Protein AF-A0A961YFT9-F1 (afdb_monomer)

pLDDT: mean 89.66, std 8.02, range [66.38, 97.88]

Nearest PDB structures (foldseek):
  6r1b-assembly2_B  TM=3.125E-01  e=1.564E+00  Mycobacterium tuberculosis
  3six-assembly1_A  TM=3.611E-01  e=2.557E+00  Bradyrhizobium sp. WM9
  6bzf-assembly4_H  TM=2.970E-01  e=9.712E+00  Saccharomyces cerevisiae

Radius of gyration: 12.29 Å; Cα contacts (8 Å, |Δi|>4): 55; chains: 1; bounding box: 30×30×29 Å

Foldseek 3Di:
DDQPAEAEDLDVVCCQPVVVVLVVCVVVVDPHGHYDYDYPDPDPVCVVSNVVPPVDDDDDDDD

Sequence (63 aa):
MKTPILQFGTSRFLQAHADLFISDAMREGQDLGPVTVVQTTGSADRAGRLAAFDGRPLPIIVR

Solvent-accessible surface area (backbone atoms only — not comparable to full-atom values): 4228 Å² total; per-residue (Å²): 138,77,52,83,39,83,40,82,54,87,51,69,64,51,49,69,43,59,51,41,54,52,53,52,42,41,72,74,67,45,95,68,61,53,72,43,75,40,76,89,66,91,51,70,89,53,49,64,59,60,69,68,67,76,82,69,92,78,92,78,85,88,128

Secondary structure (DSSP, 8-state):
----EEEE---HHHIIIIIHHHHHHHHTT----PEEEE--S--HHHHHHHHT-SSSPPP----

Mean predicted aligned error: 3.9 Å

Structure (mmCIF, N/CA/C/O backbone):
data_AF-A0A961YFT9-F1
#
_entry.id   AF-A0A961YFT9-F1
#
loop_
_atom_site.group_PDB
_atom_site.id
_atom_site.type_symbol
_atom_site.label_atom_id
_atom_site.label_alt_id
_atom_site.label_comp_id
_atom_site.label_asym_id
_atom_site.label_entity_id
_atom_site.label_seq_id
_atom_site.pdbx_PDB_ins_code
_atom_site.Cartn_x
_atom_site.Cartn_y
_atom_site.Cartn_z
_atom_site.occupancy
_atom_site.B_iso_or_equiv
_atom_site.auth_seq_id
_atom_site.auth_comp_id
_atom_site.auth_asym_id
_atom_site.auth_atom_id
_atom_site.pdbx_PDB_model_num
ATOM 1 N N . MET A 1 1 ? -0.458 16.001 3.164 1.00 74.75 1 MET A N 1
ATOM 2 C CA . MET A 1 1 ? -0.928 14.741 3.786 1.00 74.75 1 MET A CA 1
ATOM 3 C C . MET A 1 1 ? 0.257 14.067 4.458 1.00 74.75 1 MET A C 1
ATOM 5 O O . MET A 1 1 ? 1.352 14.167 3.920 1.00 74.75 1 MET A O 1
ATOM 9 N N . LYS A 1 2 ? 0.068 13.436 5.621 1.00 89.38 2 LYS A N 1
ATOM 10 C CA . LYS A 1 2 ? 1.120 12.661 6.296 1.00 89.38 2 LYS A CA 1
ATOM 11 C C . LYS A 1 2 ? 0.964 11.190 5.911 1.00 89.38 2 LYS A C 1
ATOM 13 O O . LYS A 1 2 ? -0.144 10.673 5.982 1.00 89.38 2 LYS A O 1
ATOM 18 N N . THR A 1 3 ? 2.054 10.536 5.524 1.00 94.62 3 THR A N 1
ATOM 19 C CA . THR A 1 3 ? 2.091 9.095 5.233 1.00 94.62 3 THR A CA 1
ATOM 20 C C . THR A 1 3 ? 2.901 8.390 6.325 1.00 94.62 3 THR A C 1
ATOM 22 O O . THR A 1 3 ? 4.133 8.430 6.279 1.00 94.62 3 THR A O 1
ATOM 25 N N . PRO A 1 4 ? 2.265 7.830 7.367 1.00 95.94 4 PRO A N 1
ATOM 26 C CA . PRO A 1 4 ? 2.987 7.284 8.518 1.00 95.94 4 PRO A CA 1
ATOM 27 C C . PRO A 1 4 ? 3.753 5.990 8.209 1.00 95.94 4 PRO A C 1
ATOM 29 O O . PRO A 1 4 ? 4.610 5.598 8.995 1.00 95.94 4 PRO A O 1
ATOM 32 N N . ILE A 1 5 ? 3.461 5.338 7.081 1.00 95.81 5 ILE A N 1
ATOM 33 C CA . ILE A 1 5 ? 4.042 4.051 6.694 1.00 95.81 5 ILE A CA 1
ATOM 34 C C . ILE A 1 5 ? 4.943 4.257 5.476 1.00 95.81 5 ILE A C 1
ATOM 36 O O . ILE A 1 5 ? 4.524 4.843 4.475 1.00 95.81 5 ILE A O 1
ATOM 40 N N . LEU A 1 6 ? 6.174 3.752 5.562 1.00 95.81 6 LEU A N 1
ATOM 41 C CA . LEU A 1 6 ? 7.140 3.743 4.467 1.00 95.81 6 LEU A CA 1
ATOM 42 C C . LEU A 1 6 ? 7.332 2.308 3.968 1.00 95.81 6 LEU A C 1
ATOM 44 O O . LEU A 1 6 ? 7.859 1.465 4.692 1.00 95.81 6 LEU A O 1
ATOM 48 N N . GLN A 1 7 ? 6.916 2.037 2.732 1.00 94.94 7 GLN A N 1
ATOM 49 C CA . GLN A 1 7 ? 6.997 0.716 2.111 1.00 94.94 7 GLN A CA 1
ATOM 50 C C . GLN A 1 7 ? 8.076 0.686 1.032 1.00 94.94 7 GLN A C 1
ATOM 52 O O . GLN A 1 7 ? 8.042 1.462 0.078 1.00 94.94 7 GLN A O 1
ATOM 57 N N . PHE A 1 8 ? 9.008 -0.259 1.143 1.00 93.25 8 PHE A N 1
ATOM 58 C CA . PHE A 1 8 ? 10.027 -0.495 0.125 1.00 93.25 8 PHE A CA 1
ATOM 59 C C . PHE A 1 8 ? 9.583 -1.590 -0.845 1.00 93.25 8 PHE A C 1
ATOM 61 O O . PHE A 1 8 ? 9.314 -2.723 -0.450 1.00 93.25 8 PHE A O 1
ATOM 68 N N . GLY A 1 9 ? 9.573 -1.255 -2.133 1.00 89.81 9 GLY A N 1
ATOM 69 C CA . GLY A 1 9 ? 9.200 -2.158 -3.213 1.00 89.81 9 GLY A CA 1
ATOM 70 C C . GLY A 1 9 ? 7.796 -1.908 -3.762 1.00 89.81 9 GLY A C 1
ATOM 71 O O . GLY A 1 9 ? 6.899 -1.419 -3.088 1.00 89.81 9 GLY A O 1
ATOM 72 N N . THR A 1 10 ? 7.618 -2.271 -5.031 1.00 90.62 10 THR A N 1
ATOM 73 C CA . THR A 1 10 ? 6.392 -2.050 -5.816 1.00 90.62 10 THR A CA 1
ATOM 74 C C . THR A 1 10 ? 5.740 -3.381 -6.217 1.00 90.62 10 THR A C 1
ATOM 76 O O . THR A 1 10 ? 5.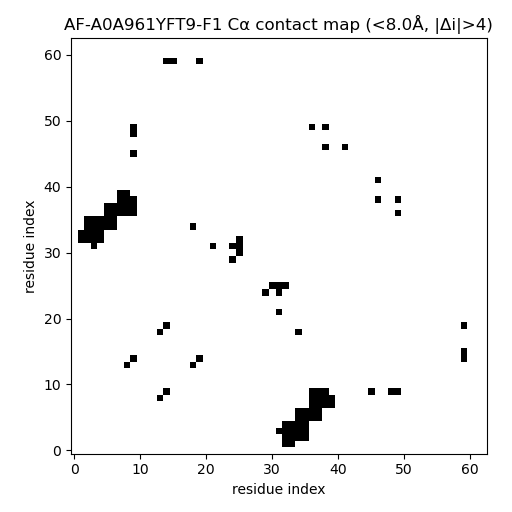195 -3.528 -7.310 1.00 90.62 10 THR A O 1
ATOM 79 N N . SER A 1 11 ? 5.871 -4.431 -5.400 1.00 89.56 11 SER A N 1
ATOM 80 C CA . SER A 1 11 ? 5.380 -5.765 -5.768 1.00 89.56 11 SER A CA 1
ATOM 81 C C . SER A 1 11 ? 3.854 -5.865 -5.634 1.00 89.56 11 SER A C 1
ATOM 83 O O . SER A 1 11 ? 3.248 -5.244 -4.766 1.00 89.56 11 SER A O 1
ATOM 85 N N . ARG A 1 12 ? 3.225 -6.712 -6.460 1.00 91.12 12 ARG A N 1
ATOM 86 C CA . ARG A 1 12 ? 1.792 -7.038 -6.319 1.00 91.12 12 ARG A CA 1
ATOM 87 C C . ARG A 1 12 ? 1.488 -7.778 -5.014 1.00 91.12 12 ARG A C 1
ATOM 89 O O . ARG A 1 12 ? 0.362 -7.738 -4.544 1.00 91.12 12 ARG A O 1
ATOM 96 N N . PHE A 1 13 ? 2.486 -8.450 -4.441 1.00 93.25 13 PHE A N 1
ATOM 97 C CA . PHE A 1 13 ? 2.350 -9.125 -3.156 1.00 93.25 13 PHE A CA 1
ATOM 98 C C . PHE A 1 13 ? 2.144 -8.120 -2.019 1.00 93.25 13 PHE A C 1
ATOM 100 O O . PHE A 1 13 ? 1.229 -8.293 -1.227 1.00 93.25 13 PHE A O 1
ATOM 107 N N . LEU A 1 14 ? 2.933 -7.039 -1.978 1.00 93.88 14 L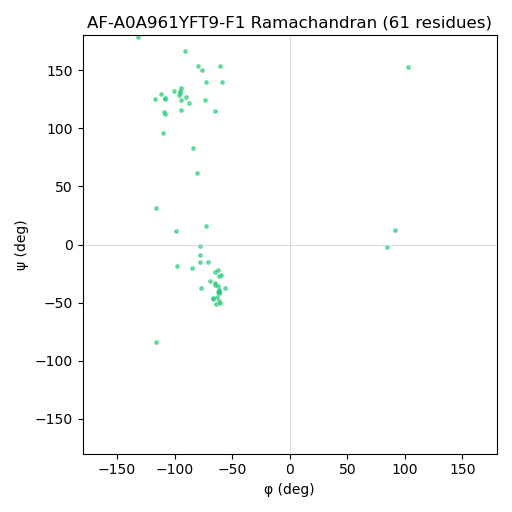EU A N 1
ATOM 108 C CA . LEU A 1 14 ? 2.764 -5.985 -0.971 1.00 93.88 14 LEU A CA 1
ATOM 109 C C . LEU A 1 14 ? 1.384 -5.321 -1.080 1.00 93.88 14 LEU A C 1
ATOM 111 O O . LEU A 1 14 ? 0.720 -5.138 -0.066 1.00 93.88 14 LEU A O 1
ATOM 115 N N . GLN A 1 15 ? 0.916 -5.089 -2.310 1.00 92.62 15 GLN A N 1
ATOM 116 C CA . GLN A 1 15 ? -0.425 -4.560 -2.579 1.00 92.62 15 GLN A CA 1
ATOM 117 C C . GLN A 1 15 ? -1.539 -5.488 -2.071 1.00 92.62 15 GLN A C 1
ATOM 119 O O . GLN A 1 15 ? -2.464 -5.054 -1.394 1.00 92.62 15 GLN A O 1
ATOM 124 N N . ALA A 1 16 ? -1.458 -6.781 -2.392 1.00 95.12 16 ALA A N 1
ATOM 125 C CA . ALA A 1 16 ? -2.486 -7.753 -2.023 1.00 95.12 16 ALA A CA 1
ATOM 126 C C . ALA A 1 16 ? -2.417 -8.203 -0.553 1.00 95.12 16 ALA A C 1
ATOM 128 O O . ALA A 1 16 ? -3.313 -8.908 -0.100 1.00 95.12 16 ALA A O 1
ATOM 129 N N . HIS A 1 17 ? -1.358 -7.832 0.169 1.00 95.69 17 HIS A N 1
ATOM 130 C CA . HIS A 1 17 ? -1.150 -8.194 1.564 1.00 95.69 17 HIS A CA 1
ATOM 131 C C . HIS A 1 17 ? -1.158 -6.941 2.444 1.00 95.69 17 HIS A C 1
ATOM 133 O O . HIS A 1 17 ? -2.194 -6.594 2.998 1.00 95.69 17 HIS A O 1
ATOM 139 N N . ALA A 1 18 ? -0.030 -6.236 2.562 1.00 95.94 18 ALA A N 1
ATOM 140 C CA . ALA A 1 18 ? 0.111 -5.106 3.479 1.00 95.94 18 ALA A CA 1
ATOM 141 C C . ALA A 1 18 ? -0.881 -3.972 3.176 1.00 95.94 18 ALA A C 1
ATOM 143 O O . ALA A 1 18 ? -1.600 -3.546 4.080 1.00 95.94 18 ALA A O 1
ATOM 144 N N . ASP A 1 19 ? -0.966 -3.528 1.917 1.00 95.12 19 ASP A N 1
ATOM 145 C CA . ASP A 1 19 ? -1.841 -2.406 1.551 1.00 95.12 19 ASP A CA 1
ATOM 146 C C . ASP A 1 19 ? -3.329 -2.765 1.753 1.00 95.12 19 ASP A C 1
ATOM 148 O O . ASP A 1 19 ? -4.112 -1.915 2.181 1.00 95.12 19 ASP A O 1
ATOM 152 N N . LEU A 1 20 ? -3.714 -4.029 1.512 1.00 95.69 20 LEU A N 1
ATOM 153 C CA . LEU A 1 20 ? -5.072 -4.525 1.762 1.00 95.69 20 LEU A CA 1
ATOM 154 C C . LEU A 1 20 ? -5.426 -4.478 3.256 1.00 95.69 20 LEU A C 1
ATOM 156 O O . LEU A 1 20 ? -6.432 -3.868 3.610 1.00 95.69 20 LEU A O 1
ATOM 160 N N . PHE A 1 21 ? -4.581 -5.034 4.133 1.00 96.44 21 PHE A N 1
ATOM 161 C CA . PHE A 1 21 ? -4.827 -5.011 5.583 1.00 96.44 21 PHE A CA 1
ATOM 162 C C . PHE A 1 21 ? -4.883 -3.585 6.142 1.00 96.44 21 PHE A C 1
ATOM 164 O O . PHE A 1 21 ? -5.726 -3.290 6.986 1.00 96.44 21 PHE A O 1
ATOM 171 N N . ILE A 1 22 ? -4.020 -2.683 5.659 1.00 96.31 22 ILE A N 1
ATOM 172 C CA . ILE A 1 22 ? -4.056 -1.266 6.051 1.00 96.31 22 ILE A CA 1
ATOM 173 C C . ILE A 1 22 ? -5.375 -0.628 5.599 1.00 96.31 22 ILE A C 1
ATOM 175 O O . ILE A 1 22 ? -6.021 0.065 6.384 1.00 96.31 22 ILE A O 1
ATOM 179 N N . SER A 1 23 ? -5.800 -0.879 4.356 1.00 95.25 23 SER A N 1
ATOM 180 C CA . SER A 1 23 ? -7.065 -0.357 3.831 1.00 95.25 23 SER A CA 1
ATOM 181 C C . SER A 1 23 ? -8.282 -0.875 4.600 1.00 95.25 23 SER A C 1
ATOM 183 O O . SER A 1 23 ? -9.204 -0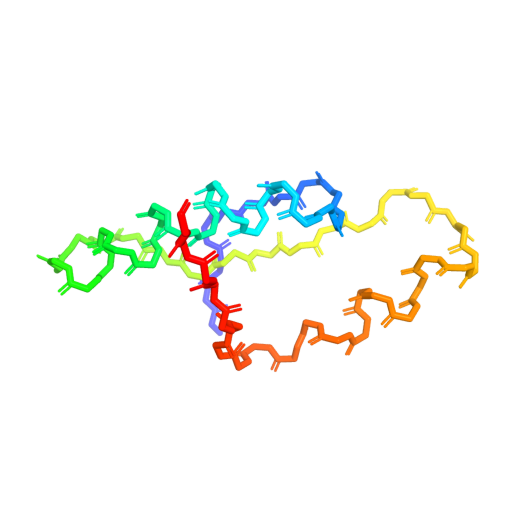.099 4.855 1.00 95.25 23 SER A O 1
ATOM 185 N N . ASP A 1 24 ? -8.296 -2.156 4.973 1.00 95.94 24 ASP A N 1
ATOM 186 C CA . ASP A 1 24 ? -9.370 -2.760 5.766 1.00 95.94 24 ASP A CA 1
ATOM 187 C C . ASP A 1 24 ? -9.405 -2.173 7.185 1.00 95.94 24 ASP A C 1
ATOM 189 O O . ASP A 1 24 ? -10.450 -1.696 7.622 1.00 95.94 24 ASP A O 1
ATOM 193 N N . ALA A 1 25 ? -8.259 -2.072 7.862 1.00 97.44 25 ALA A N 1
ATOM 194 C CA . ALA A 1 25 ? -8.173 -1.476 9.195 1.00 97.44 25 ALA A CA 1
ATOM 195 C C . ALA A 1 25 ? -8.601 0.006 9.218 1.00 97.44 25 ALA A C 1
ATOM 197 O O . ALA A 1 25 ? -9.337 0.426 10.114 1.00 97.44 25 ALA A O 1
ATOM 198 N N . MET A 1 26 ? -8.210 0.800 8.212 1.00 95.62 26 MET A N 1
ATOM 199 C CA . MET A 1 26 ? -8.690 2.184 8.067 1.00 95.62 26 MET A CA 1
ATOM 200 C C . MET A 1 26 ? -10.209 2.245 7.851 1.00 95.62 26 MET A C 1
ATOM 202 O O 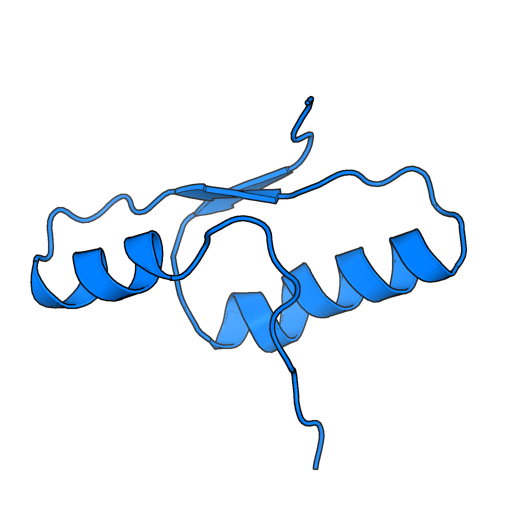. MET A 1 26 ? -10.871 3.150 8.355 1.00 95.62 26 ME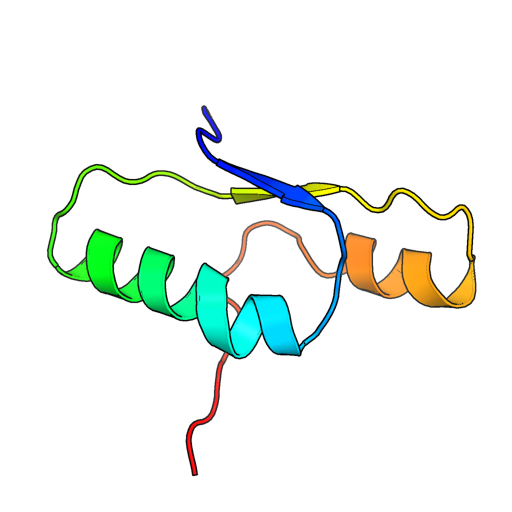T A O 1
ATOM 206 N N . ARG A 1 27 ? -10.782 1.278 7.122 1.00 94.75 27 ARG A N 1
ATOM 207 C CA . ARG A 1 27 ? -12.234 1.173 6.893 1.00 94.75 27 ARG A CA 1
ATOM 208 C C . ARG A 1 27 ? -12.999 0.804 8.163 1.00 94.75 27 ARG A C 1
ATOM 210 O O . ARG A 1 27 ? -14.130 1.247 8.331 1.00 94.75 27 ARG A O 1
ATOM 217 N N . GLU A 1 28 ? -12.372 0.043 9.055 1.00 97.88 28 GLU A N 1
ATOM 218 C CA . GLU A 1 28 ? -12.882 -0.281 10.393 1.00 97.88 28 GLU A CA 1
ATOM 219 C C . GLU A 1 28 ? -12.705 0.865 11.409 1.00 97.88 28 GLU A C 1
ATOM 221 O O . GLU A 1 28 ? -13.138 0.749 12.554 1.00 97.88 28 GLU A O 1
ATOM 226 N N . GLY A 1 29 ? -12.108 1.991 11.000 1.00 97.44 29 GLY A N 1
ATOM 227 C CA . GLY A 1 29 ? -11.963 3.190 11.828 1.00 97.44 29 GLY A CA 1
ATOM 228 C C . GLY A 1 29 ? -10.669 3.260 12.639 1.00 97.44 29 GLY A C 1
ATOM 229 O O . GLY A 1 29 ? -10.558 4.108 13.524 1.00 97.44 29 GLY A O 1
ATOM 230 N N . GLN A 1 30 ? -9.684 2.402 12.360 1.00 97.44 30 GLN A N 1
ATOM 231 C CA . GLN A 1 30 ? -8.363 2.513 12.979 1.00 97.44 30 GLN A CA 1
ATOM 232 C C . GLN A 1 30 ? -7.591 3.706 12.397 1.00 97.44 30 GLN A C 1
ATOM 234 O O . GLN A 1 30 ? -7.596 3.931 11.185 1.00 97.44 30 GLN A O 1
ATOM 239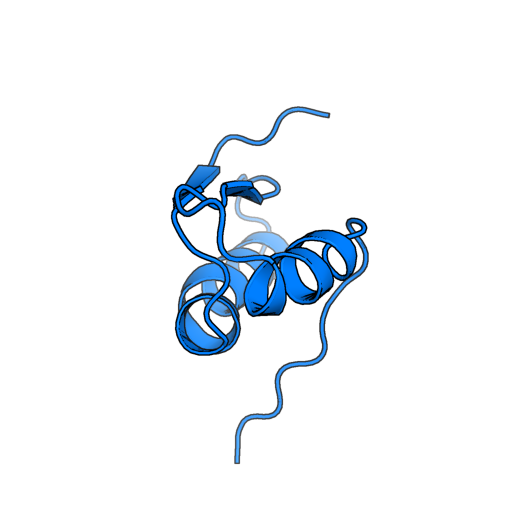 N N . ASP A 1 31 ? -6.873 4.437 13.254 1.00 94.31 31 ASP A N 1
ATOM 240 C CA . ASP A 1 31 ? -6.055 5.600 12.872 1.00 94.31 31 ASP A CA 1
ATOM 241 C C . ASP A 1 31 ? -4.689 5.174 12.300 1.00 94.31 31 ASP A C 1
ATOM 243 O O . ASP A 1 31 ? -3.617 5.439 12.846 1.00 94.31 31 ASP A O 1
ATOM 247 N N . LEU A 1 32 ? -4.743 4.432 11.194 1.00 90.44 32 LEU A N 1
ATOM 248 C CA . LEU A 1 32 ? -3.615 4.226 10.291 1.00 90.44 32 LEU A CA 1
ATOM 249 C C . LEU A 1 32 ? -3.668 5.325 9.217 1.00 90.44 32 LEU A C 1
ATOM 251 O O . LEU A 1 32 ? -4.664 6.024 9.061 1.00 90.44 32 LEU A O 1
ATOM 255 N N . GLY A 1 33 ? -2.609 5.513 8.443 1.00 91.25 33 GLY A N 1
ATOM 256 C CA . GLY A 1 33 ? -2.598 6.526 7.387 1.00 91.25 33 GLY A CA 1
ATOM 257 C C . GLY A 1 33 ? -2.097 5.972 6.062 1.00 91.25 33 GLY A C 1
ATOM 258 O O . GLY A 1 33 ? -1.688 4.813 5.992 1.00 91.25 33 GLY A O 1
ATOM 259 N N . PRO A 1 34 ? -2.075 6.804 5.009 1.00 93.00 34 PRO A N 1
ATOM 260 C CA . PRO A 1 34 ? -1.623 6.383 3.692 1.00 93.00 34 PRO A CA 1
ATOM 261 C C . PRO A 1 34 ? -0.160 5.916 3.688 1.00 93.00 34 PRO A C 1
ATOM 263 O O . PRO A 1 34 ? 0.667 6.367 4.487 1.00 93.00 34 PRO A O 1
ATOM 266 N N . VAL A 1 35 ? 0.170 5.048 2.735 1.00 94.69 35 VAL A N 1
ATOM 267 C CA . VAL A 1 35 ? 1.507 4.464 2.567 1.00 94.69 35 VAL A CA 1
ATOM 268 C C . VAL A 1 35 ? 2.308 5.270 1.544 1.00 94.69 35 VAL A C 1
ATOM 270 O O . VAL A 1 35 ? 1.831 5.518 0.438 1.00 94.69 35 VAL A O 1
ATOM 273 N N . THR A 1 36 ? 3.544 5.644 1.882 1.00 94.88 36 THR A N 1
ATOM 274 C CA . THR A 1 36 ? 4.524 6.092 0.880 1.00 94.88 36 THR A CA 1
ATOM 275 C C . THR A 1 36 ? 5.267 4.880 0.333 1.00 94.88 36 THR A C 1
ATOM 277 O O . THR A 1 36 ? 5.911 4.151 1.088 1.00 94.88 36 THR A O 1
ATOM 280 N N . VAL A 1 37 ? 5.205 4.681 -0.985 1.00 93.00 37 VAL A N 1
ATOM 281 C CA . VAL A 1 37 ? 5.889 3.588 -1.691 1.00 93.00 37 VAL A CA 1
ATOM 282 C C . VAL A 1 37 ? 7.221 4.078 -2.256 1.00 93.00 37 VAL A C 1
ATOM 284 O O . VAL A 1 37 ? 7.276 5.076 -2.971 1.00 93.00 37 VAL A O 1
ATOM 287 N N . VAL A 1 38 ? 8.299 3.351 -1.970 1.00 92.12 38 VAL A N 1
ATOM 288 C CA . VAL A 1 38 ? 9.660 3.660 -2.418 1.00 92.12 38 VAL A CA 1
ATOM 289 C C . VAL A 1 38 ? 10.172 2.550 -3.323 1.00 92.12 38 VAL A C 1
ATOM 291 O O . VAL A 1 38 ? 10.241 1.383 -2.933 1.00 92.12 38 VAL A O 1
ATOM 294 N N . GLN A 1 39 ? 10.609 2.913 -4.526 1.00 89.38 39 GLN A N 1
ATOM 295 C CA . GLN A 1 39 ? 11.403 2.030 -5.373 1.00 89.38 39 GLN A CA 1
ATOM 296 C C . GLN A 1 39 ? 12.890 2.319 -5.150 1.00 89.38 39 GLN A C 1
ATOM 298 O O . GLN A 1 39 ? 13.372 3.398 -5.473 1.00 89.38 39 GLN A O 1
ATOM 303 N N . THR A 1 40 ? 13.629 1.344 -4.623 1.00 86.88 40 THR A N 1
ATOM 304 C CA . THR A 1 40 ? 15.073 1.479 -4.357 1.00 86.88 40 THR A CA 1
ATOM 305 C C . THR A 1 40 ? 15.941 1.169 -5.574 1.00 86.88 40 THR A C 1
ATOM 307 O O . THR A 1 40 ? 17.090 1.591 -5.640 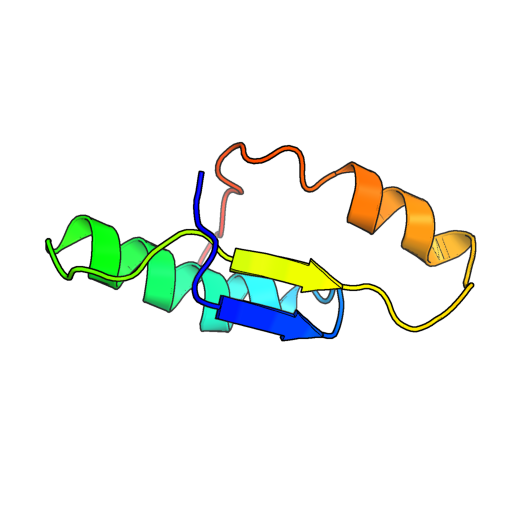1.00 86.88 40 THR A O 1
ATOM 310 N N . THR A 1 41 ? 15.409 0.437 -6.556 1.00 81.81 41 THR A N 1
ATOM 311 C CA . THR A 1 41 ? 16.140 0.037 -7.765 1.00 81.81 41 THR A CA 1
ATOM 312 C C . THR A 1 41 ? 15.895 1.011 -8.917 1.00 81.81 41 THR A C 1
ATOM 314 O O . THR A 1 41 ? 14.741 1.284 -9.237 1.00 81.81 41 THR A O 1
ATOM 317 N N . GLY A 1 42 ? 16.939 1.427 -9.638 1.00 72.56 42 GLY A N 1
ATOM 318 C CA . GLY A 1 42 ? 16.830 2.272 -10.845 1.00 72.56 42 GLY A CA 1
ATOM 319 C C . GLY A 1 42 ? 16.292 1.566 -12.101 1.00 72.56 42 GLY A C 1
ATOM 320 O O . GLY A 1 42 ? 16.466 2.057 -13.209 1.00 72.56 42 GLY A O 1
ATOM 321 N N . SER A 1 43 ? 15.681 0.392 -11.946 1.00 74.38 43 SER A N 1
ATOM 322 C CA . SER A 1 43 ? 15.210 -0.451 -13.044 1.00 74.38 43 SER A CA 1
ATOM 323 C C . SER A 1 43 ? 14.085 0.241 -13.828 1.00 74.38 43 SER A C 1
ATOM 325 O O . SER A 1 43 ? 13.002 0.486 -13.284 1.00 74.38 43 SER A O 1
ATOM 327 N N . ALA A 1 44 ? 14.338 0.568 -15.100 1.00 67.62 44 ALA A N 1
ATOM 328 C CA . ALA A 1 44 ? 13.400 1.305 -15.952 1.00 67.62 44 ALA A CA 1
ATOM 329 C C . ALA A 1 44 ? 12.103 0.522 -16.234 1.00 67.62 44 ALA A C 1
ATOM 331 O O . ALA A 1 44 ? 11.025 1.111 -16.279 1.00 67.62 44 ALA A O 1
ATOM 332 N N . ASP A 1 45 ? 12.182 -0.810 -16.317 1.00 67.00 45 ASP A N 1
ATOM 333 C CA . ASP A 1 45 ? 11.033 -1.724 -16.429 1.00 67.00 45 ASP A CA 1
ATOM 334 C C . ASP A 1 45 ? 10.065 -1.611 -15.238 1.00 67.00 45 ASP A C 1
ATOM 336 O O . ASP A 1 45 ? 8.869 -1.875 -15.377 1.00 67.00 45 ASP A O 1
ATOM 340 N N . ARG A 1 46 ? 10.555 -1.193 -14.063 1.00 66.38 46 ARG A N 1
ATOM 341 C CA . ARG A 1 46 ? 9.738 -1.056 -12.846 1.00 66.38 46 ARG A CA 1
ATOM 342 C C . ARG A 1 46 ? 9.258 0.362 -12.579 1.00 66.38 46 ARG A C 1
ATOM 344 O O . ARG A 1 46 ? 8.261 0.524 -11.877 1.00 66.38 46 ARG A O 1
ATOM 351 N N . ALA A 1 47 ? 9.884 1.365 -13.197 1.00 70.94 47 ALA A N 1
ATOM 352 C CA . ALA A 1 47 ? 9.500 2.769 -13.052 1.00 70.94 47 ALA A CA 1
ATOM 353 C C . ALA A 1 47 ? 8.025 3.016 -13.424 1.00 70.94 47 ALA A C 1
ATOM 355 O O . ALA A 1 47 ? 7.325 3.748 -12.725 1.00 70.94 47 ALA A O 1
ATOM 356 N N . GLY A 1 48 ? 7.517 2.327 -14.454 1.00 76.25 48 GLY A N 1
ATOM 357 C CA . GLY A 1 48 ? 6.108 2.423 -14.854 1.00 76.25 48 GLY A CA 1
ATOM 358 C C . GLY A 1 48 ? 5.125 1.966 -13.771 1.00 76.25 48 GLY A C 1
ATOM 359 O O . GLY A 1 48 ? 4.003 2.458 -13.705 1.00 76.25 48 GLY A O 1
ATOM 360 N N . ARG A 1 49 ? 5.543 1.066 -12.874 1.00 79.81 49 ARG A N 1
ATOM 361 C CA . ARG A 1 49 ? 4.693 0.619 -11.767 1.00 79.81 49 ARG A CA 1
ATOM 362 C C . ARG A 1 49 ? 4.632 1.641 -10.646 1.00 79.81 49 ARG A C 1
ATOM 364 O O . ARG A 1 49 ? 3.566 1.815 -10.071 1.00 79.81 49 ARG A O 1
ATOM 371 N N . LEU A 1 50 ? 5.744 2.318 -10.356 1.00 85.94 50 LEU A N 1
ATOM 372 C CA . LEU A 1 50 ? 5.734 3.419 -9.396 1.00 85.94 50 LEU A CA 1
ATOM 373 C C . LEU A 1 50 ? 4.803 4.542 -9.873 1.00 85.94 50 LEU A C 1
ATOM 375 O O . LEU A 1 50 ? 4.002 5.035 -9.090 1.00 85.94 50 LEU A O 1
ATOM 379 N N . ALA A 1 51 ? 4.838 4.865 -11.170 1.00 85.38 51 ALA A N 1
ATOM 380 C CA . ALA A 1 51 ? 3.963 5.872 -11.774 1.00 85.38 51 ALA A CA 1
ATOM 381 C C . ALA A 1 51 ? 2.460 5.533 -11.693 1.00 85.38 51 ALA A C 1
ATOM 383 O O . ALA A 1 51 ? 1.632 6.434 -11.775 1.00 85.38 51 ALA A O 1
ATOM 384 N N . ALA A 1 52 ? 2.098 4.256 -11.523 1.00 86.06 52 ALA A N 1
ATOM 385 C CA . ALA A 1 52 ? 0.708 3.833 -11.356 1.00 86.06 52 ALA A CA 1
ATOM 386 C C . ALA A 1 52 ? 0.158 4.075 -9.935 1.00 86.06 52 ALA A C 1
ATOM 388 O O . ALA A 1 52 ? -1.055 4.025 -9.745 1.00 86.06 52 ALA A O 1
ATOM 389 N N . PHE A 1 53 ? 1.016 4.329 -8.939 1.00 88.94 53 PHE A N 1
ATOM 390 C CA . PHE A 1 53 ? 0.588 4.706 -7.590 1.00 88.94 53 PHE A CA 1
ATOM 391 C C . PHE A 1 53 ? 0.319 6.216 -7.527 1.00 88.94 53 PHE A C 1
ATOM 393 O O . PHE A 1 53 ? 1.161 6.998 -7.094 1.00 88.94 53 PHE A O 1
ATOM 400 N N . ASP A 1 54 ? -0.872 6.627 -7.950 1.00 89.25 54 ASP A N 1
ATOM 401 C CA . ASP A 1 54 ? -1.299 8.034 -7.996 1.00 89.25 54 ASP A CA 1
ATOM 402 C C . ASP A 1 54 ? -2.166 8.464 -6.795 1.00 89.25 54 ASP A C 1
ATOM 404 O O . ASP A 1 54 ? -2.777 9.533 -6.797 1.00 89.25 54 ASP A O 1
ATOM 408 N N . GLY A 1 55 ? -2.227 7.621 -5.762 1.00 87.25 55 GLY A N 1
ATOM 409 C CA . GLY A 1 55 ? -3.024 7.845 -4.557 1.00 87.25 55 GLY A CA 1
ATOM 410 C C . GLY A 1 55 ? -4.488 7.417 -4.673 1.00 87.25 55 GLY A C 1
ATOM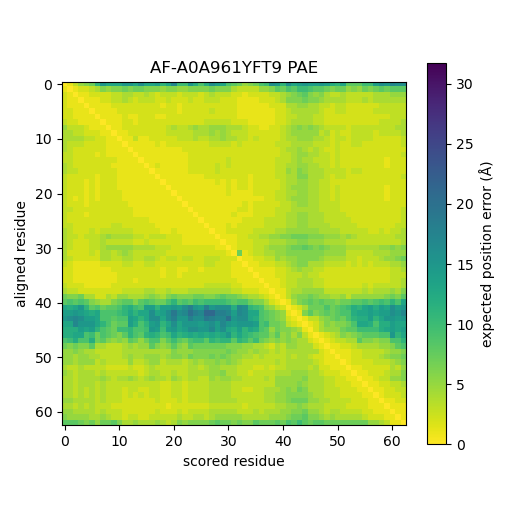 411 O O . GLY A 1 55 ? -5.211 7.497 -3.679 1.00 87.25 55 GLY A O 1
ATOM 412 N N . ARG A 1 56 ? -4.943 6.932 -5.836 1.00 90.38 56 ARG A N 1
ATOM 413 C CA . ARG A 1 56 ? -6.274 6.328 -5.968 1.00 90.38 56 ARG A CA 1
ATOM 414 C C . ARG A 1 56 ? -6.281 4.877 -5.459 1.00 90.38 56 ARG A C 1
ATOM 416 O O . ARG A 1 56 ? -5.250 4.205 -5.506 1.00 90.38 56 ARG A O 1
ATOM 423 N N . PRO A 1 57 ? -7.438 4.365 -4.997 1.00 89.38 57 PRO A N 1
ATOM 424 C CA . PRO A 1 57 ? -7.566 2.968 -4.593 1.00 89.38 57 PRO A CA 1
ATOM 425 C C . PRO A 1 57 ? -7.234 1.993 -5.730 1.00 89.38 57 PRO A C 1
ATOM 427 O O . PRO A 1 57 ? -7.648 2.189 -6.874 1.00 89.38 57 PRO A O 1
ATOM 430 N N . LEU A 1 58 ? -6.537 0.907 -5.394 1.00 90.12 58 LEU A N 1
ATOM 431 C CA . LEU A 1 58 ? -6.237 -0.196 -6.306 1.00 90.12 58 LEU A CA 1
ATOM 432 C C . LEU A 1 58 ? -7.201 -1.366 -6.045 1.00 90.12 58 LEU A C 1
ATOM 434 O O . LEU A 1 58 ? -7.368 -1.759 -4.891 1.00 90.12 58 LEU A O 1
ATOM 438 N N . PRO A 1 59 ? -7.822 -1.964 -7.077 1.00 92.81 59 PRO A N 1
ATOM 439 C CA . PRO A 1 59 ? -8.680 -3.127 -6.885 1.00 92.81 59 PRO A CA 1
ATOM 440 C C . PRO A 1 59 ? -7.849 -4.383 -6.577 1.00 92.81 59 PRO A C 1
ATOM 442 O O . PRO A 1 59 ? -7.001 -4.787 -7.377 1.00 92.81 59 PRO A O 1
ATOM 445 N N . ILE A 1 60 ? -8.140 -5.041 -5.451 1.00 93.50 60 ILE A N 1
ATOM 446 C CA . ILE A 1 60 ? -7.599 -6.360 -5.092 1.00 93.50 60 ILE A CA 1
ATOM 447 C C . ILE A 1 60 ? -8.714 -7.398 -5.220 1.00 93.50 60 ILE A C 1
ATOM 449 O O . ILE A 1 60 ? -9.789 -7.241 -4.648 1.00 93.50 60 ILE A O 1
ATOM 453 N N . ILE A 1 61 ? -8.464 -8.455 -5.995 1.00 93.38 61 ILE A N 1
ATOM 454 C CA . ILE A 1 61 ? -9.424 -9.541 -6.216 1.00 93.38 61 ILE A CA 1
ATOM 455 C C . ILE A 1 61 ? -8.928 -10.775 -5.468 1.00 93.38 61 ILE A C 1
ATOM 457 O O . I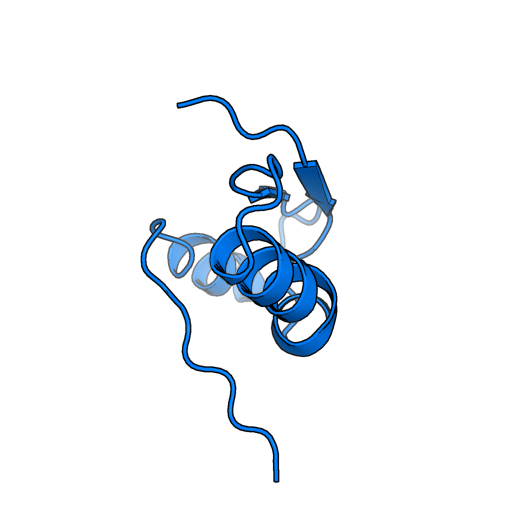LE A 1 61 ? -7.917 -11.361 -5.859 1.00 93.38 61 ILE A O 1
ATOM 461 N N . VAL A 1 62 ? -9.658 -11.172 -4.429 1.00 90.69 62 VAL A N 1
ATOM 462 C CA . VAL A 1 62 ? -9.462 -12.439 -3.715 1.00 90.69 62 VAL A CA 1
ATOM 463 C C . VAL A 1 62 ? -10.342 -13.494 -4.388 1.00 90.69 62 VAL A C 1
ATOM 465 O O . VAL A 1 62 ? -11.524 -13.240 -4.625 1.00 90.69 62 VAL A O 1
ATOM 468 N N . ARG A 1 63 ? -9.755 -14.629 -4.772 1.00 91.25 63 ARG A N 1
ATOM 469 C CA . ARG A 1 63 ? -10.441 -15.754 -5.423 1.00 91.25 63 ARG A CA 1
ATOM 470 C C . ARG A 1 63 ? -10.127 -17.047 -4.699 1.00 91.25 63 ARG A C 1
ATOM 472 O O . ARG A 1 63 ? -8.967 -17.164 -4.247 1.00 91.25 63 ARG A O 1
#